Protein AF-A0A1Q7H6K8-F1 (afdb_monomer_lite)

Sequence (116 aa):
MRTRGFTFIEVLIVMVLIGIIAALGIPRIRDAIQKNNVHAARAALGTLVAKARAGAVQRGCKSAIHFTSGSGGTVWITACKVSNSALTDTLGGIEQLAARYSVTLTAGADSVTFIR

Radius of gyration: 25.26 Å; chains: 1; bounding box: 71×35×61 Å

pLDDT: mean 91.57, std 6.78, range [54.62, 97.56]

Secondary structure (DSSP, 8-state):
----PPPHHHHHHHHHHHHHHHHHHHHHHHHHHHHHHHHHHHHHHHHHHHHHHHHHHHHTS-EEEEE--BTT--EEEEEEETTEEEEEEE-SPPB-HHHHHT--B--SSSEEEE--

Structure (mmCIF, N/CA/C/O backbone):
data_AF-A0A1Q7H6K8-F1
#
_entry.id   AF-A0A1Q7H6K8-F1
#
loop_
_atom_site.group_PDB
_atom_site.id
_atom_site.type_symbol
_atom_site.label_atom_id
_atom_site.label_alt_id
_atom_site.label_comp_id
_atom_site.label_asym_id
_atom_site.label_entity_id
_atom_site.label_seq_id
_atom_site.pdbx_PDB_ins_code
_atom_site.Cartn_x
_atom_site.Cartn_y
_atom_site.Cartn_z
_atom_site.occupancy
_atom_site.B_iso_or_equiv
_atom_site.auth_seq_id
_atom_site.auth_comp_id
_atom_site.auth_asym_id
_atom_site.auth_atom_id
_atom_site.pdbx_PDB_model_num
ATOM 1 N N . MET A 1 1 ? -49.082 24.533 31.451 1.00 54.62 1 MET A N 1
ATOM 2 C CA . MET A 1 1 ? -48.548 23.473 30.566 1.00 54.62 1 MET A CA 1
ATOM 3 C C . MET A 1 1 ? -47.336 22.862 31.256 1.00 54.62 1 MET A C 1
ATOM 5 O O . MET A 1 1 ? -46.432 23.609 31.598 1.00 54.62 1 MET A O 1
ATOM 9 N N . ARG A 1 2 ? -47.350 21.562 31.577 1.00 59.72 2 ARG A N 1
ATOM 10 C CA . ARG A 1 2 ? -46.269 20.905 32.334 1.00 59.72 2 ARG A CA 1
ATOM 11 C C . ARG A 1 2 ? -45.299 20.270 31.343 1.00 59.72 2 ARG A C 1
ATOM 13 O O . ARG A 1 2 ? -45.659 19.306 30.675 1.00 59.72 2 ARG A O 1
ATOM 20 N N . THR A 1 3 ? -44.105 20.836 31.216 1.00 67.00 3 THR A N 1
ATOM 21 C CA . THR A 1 3 ? -43.018 20.251 30.430 1.00 67.00 3 THR A CA 1
ATOM 22 C C . THR A 1 3 ? -42.587 18.948 31.103 1.00 67.00 3 THR A C 1
ATOM 24 O O . THR A 1 3 ? -42.231 18.925 32.281 1.00 67.00 3 THR A O 1
ATOM 27 N N . ARG A 1 4 ? -42.693 17.825 30.386 1.00 74.25 4 ARG A N 1
ATOM 28 C CA . ARG A 1 4 ? -42.097 16.560 3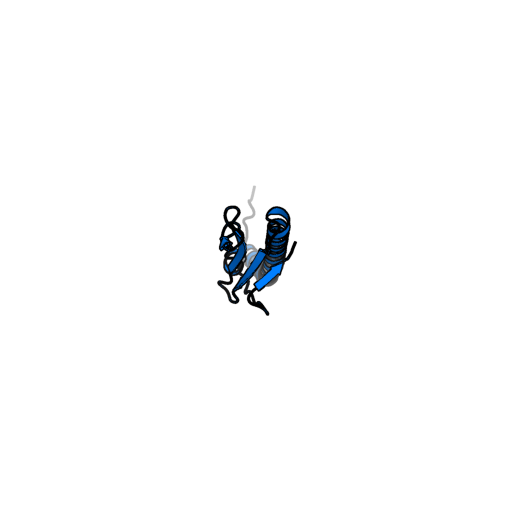0.825 1.00 74.25 4 ARG A CA 1
ATOM 29 C C . ARG A 1 4 ? -40.606 16.638 30.502 1.00 74.25 4 ARG A C 1
ATOM 31 O O . ARG A 1 4 ? -40.243 16.712 29.334 1.00 74.25 4 ARG A O 1
ATOM 38 N N . GLY A 1 5 ? -39.777 16.732 31.538 1.00 73.44 5 GLY A N 1
ATOM 39 C CA . GLY A 1 5 ? -38.321 16.687 31.413 1.00 73.44 5 GLY A CA 1
ATOM 40 C C . GLY A 1 5 ? -37.827 15.265 31.153 1.00 73.44 5 GLY A C 1
ATOM 41 O O . GLY A 1 5 ? -38.500 14.299 31.509 1.00 73.44 5 GLY A O 1
ATOM 42 N N . PHE A 1 6 ? -36.651 15.162 30.538 1.00 81.44 6 PHE A N 1
ATOM 43 C CA . PHE A 1 6 ? -35.948 13.905 30.292 1.00 81.44 6 PHE A CA 1
ATOM 44 C C . PHE A 1 6 ? -35.499 13.291 31.625 1.00 81.44 6 PHE A C 1
ATOM 46 O O . PHE A 1 6 ? -34.972 13.997 32.490 1.00 81.44 6 PHE A O 1
ATOM 53 N N . THR A 1 7 ? -35.729 11.996 31.824 1.00 90.38 7 THR A N 1
ATOM 54 C CA . THR A 1 7 ? -35.365 11.323 33.077 1.00 90.38 7 THR A CA 1
ATOM 55 C C . THR A 1 7 ? -33.899 10.882 33.067 1.00 90.38 7 THR A C 1
ATOM 57 O O . THR A 1 7 ? -33.327 10.585 32.020 1.00 90.38 7 THR A O 1
ATOM 60 N N . PHE A 1 8 ? -33.266 10.790 34.241 1.00 90.38 8 PHE A N 1
ATOM 61 C CA . PHE A 1 8 ? -31.881 10.305 34.336 1.00 90.38 8 PHE A CA 1
ATOM 62 C C . PHE A 1 8 ? -31.754 8.857 33.832 1.00 90.38 8 PHE A C 1
ATOM 64 O O . PHE A 1 8 ? -30.774 8.499 33.183 1.00 90.38 8 PHE A O 1
A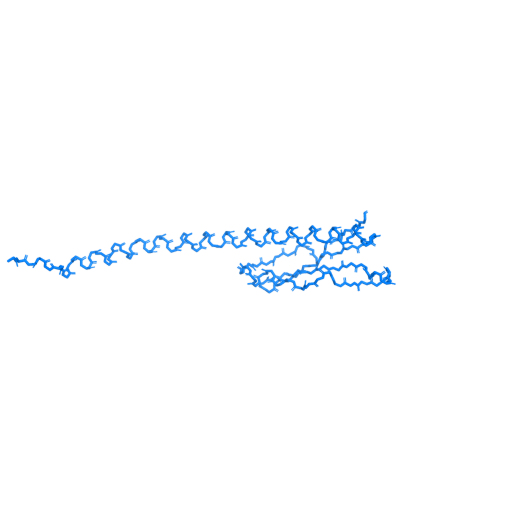TOM 71 N N . ILE A 1 9 ? -32.786 8.039 34.068 1.00 93.12 9 ILE A N 1
ATOM 72 C CA . ILE A 1 9 ? -32.840 6.656 33.589 1.00 93.12 9 ILE A CA 1
ATOM 73 C C . ILE A 1 9 ? -32.950 6.566 32.059 1.00 93.12 9 ILE A C 1
ATOM 75 O O . ILE A 1 9 ? -32.328 5.686 31.471 1.00 93.12 9 ILE A O 1
ATOM 79 N N . GLU A 1 10 ? -33.645 7.496 31.392 1.00 92.69 10 GLU A N 1
ATOM 80 C CA . GLU A 1 10 ? -33.641 7.564 29.923 1.00 92.69 10 GLU A CA 1
ATOM 81 C C . GLU A 1 10 ? -32.243 7.850 29.373 1.00 92.69 10 GLU A C 1
ATOM 83 O O . GLU A 1 10 ? -31.825 7.185 28.427 1.00 92.69 10 GLU A O 1
ATOM 88 N N . VAL A 1 11 ? -31.486 8.779 29.977 1.00 93.94 11 VAL A N 1
ATOM 89 C CA . VAL A 1 11 ? -30.106 9.062 29.528 1.00 93.94 11 VAL A CA 1
ATOM 90 C C . VAL A 1 11 ? -29.241 7.816 29.682 1.00 93.94 11 VAL A C 1
ATOM 92 O O . VAL A 1 11 ? -28.493 7.475 28.767 1.00 93.94 11 VAL A O 1
ATOM 95 N N . LEU A 1 12 ? -29.372 7.108 30.808 1.00 95.31 12 LEU A N 1
AT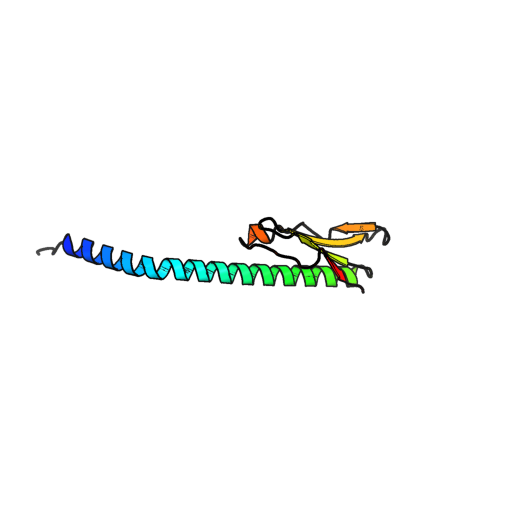OM 96 C CA . LEU A 1 12 ? -28.619 5.882 31.065 1.00 95.31 12 LEU A CA 1
ATOM 97 C C . LEU A 1 12 ? -28.918 4.802 30.023 1.00 95.31 12 LEU A C 1
ATOM 99 O O . LEU A 1 12 ? -27.989 4.208 29.481 1.00 95.31 12 LEU A O 1
ATOM 103 N N . ILE A 1 13 ? -30.191 4.581 29.688 1.00 95.31 13 ILE A N 1
ATOM 104 C CA . ILE A 1 13 ? -30.571 3.593 28.670 1.00 95.31 13 ILE A CA 1
ATOM 105 C C . ILE A 1 13 ? -30.024 3.995 27.296 1.00 95.31 13 ILE A C 1
ATOM 107 O O . ILE A 1 13 ? -29.448 3.160 26.603 1.00 95.31 13 ILE A O 1
ATOM 111 N N . VAL A 1 14 ? -30.132 5.268 26.906 1.00 96.38 14 VAL A N 1
ATOM 112 C CA . VAL A 1 14 ? -29.596 5.755 25.624 1.00 96.38 14 VAL A CA 1
ATOM 113 C C . VAL A 1 14 ? -28.080 5.567 25.550 1.00 96.38 14 VAL A C 1
ATOM 115 O O . VAL A 1 14 ? -27.574 5.097 24.532 1.00 96.38 14 VAL A O 1
ATOM 118 N N . MET A 1 15 ? -27.348 5.862 26.627 1.00 95.94 15 MET A N 1
ATOM 119 C CA . MET A 1 15 ? -25.904 5.626 26.683 1.00 95.94 15 MET A CA 1
ATOM 120 C C . MET A 1 15 ? -25.551 4.144 26.550 1.00 95.94 15 MET A C 1
ATOM 122 O O . MET A 1 15 ? -24.629 3.806 25.809 1.00 95.94 15 MET A O 1
ATOM 126 N N . VAL A 1 16 ? -26.303 3.255 27.208 1.00 97.25 16 VAL A N 1
ATOM 127 C CA . VAL A 1 16 ? -26.121 1.802 27.071 1.00 97.25 16 VAL A CA 1
ATOM 128 C C . VAL A 1 16 ? -26.351 1.363 25.623 1.00 97.25 16 VAL A C 1
ATOM 130 O O . VAL A 1 16 ? -25.531 0.633 25.068 1.00 97.25 16 VAL A O 1
ATOM 133 N N . LEU A 1 17 ? -27.411 1.851 24.974 1.00 97.56 17 LEU A N 1
ATOM 134 C CA . LEU A 1 17 ? -27.704 1.529 23.575 1.00 97.56 17 LEU A CA 1
ATOM 135 C C . LEU A 1 17 ? -26.609 2.029 22.622 1.00 97.56 17 LEU A C 1
ATOM 137 O O . LEU A 1 17 ? -26.151 1.269 21.768 1.00 97.56 17 LEU A O 1
ATOM 141 N N . ILE A 1 18 ? -26.140 3.271 22.789 1.00 97.50 18 ILE A N 1
ATOM 142 C CA . ILE A 1 18 ? -25.028 3.823 21.999 1.00 97.50 18 ILE A CA 1
ATOM 143 C C . ILE A 1 18 ? -23.761 2.991 22.215 1.00 97.50 18 ILE A C 1
ATOM 145 O O . ILE A 1 18 ? -23.080 2.667 21.244 1.00 97.50 18 ILE A O 1
ATOM 149 N N . GLY A 1 19 ? -23.467 2.598 23.458 1.00 97.44 19 GLY A N 1
ATOM 150 C CA . GLY A 1 19 ? -22.322 1.752 23.787 1.00 97.44 19 GLY A CA 1
ATOM 151 C C . GLY A 1 19 ? -22.360 0.400 23.073 1.00 97.44 19 GLY A C 1
ATOM 152 O O . GLY A 1 19 ? -21.364 -0.003 22.472 1.00 97.44 19 GLY A O 1
ATOM 153 N N . ILE A 1 20 ? -23.518 -0.269 23.063 1.00 97.25 20 ILE A N 1
ATOM 154 C CA . ILE A 1 20 ? -23.709 -1.555 22.372 1.00 97.25 20 ILE A CA 1
ATOM 155 C C . ILE A 1 20 ? -23.510 -1.395 20.858 1.00 97.25 20 ILE A C 1
ATOM 157 O O . ILE A 1 20 ? -22.786 -2.177 20.239 1.00 97.25 20 ILE A O 1
ATOM 161 N N . ILE A 1 21 ? -24.112 -0.365 20.254 1.00 97.38 21 ILE A N 1
ATOM 162 C CA . ILE A 1 21 ? -23.979 -0.108 18.814 1.00 97.38 21 ILE A CA 1
ATOM 163 C C . ILE A 1 21 ? -22.526 0.223 18.462 1.00 97.38 21 ILE A C 1
ATOM 165 O O . ILE A 1 21 ? -21.998 -0.317 17.492 1.00 97.38 21 ILE A O 1
ATOM 169 N N . ALA A 1 22 ? -21.859 1.071 19.247 1.00 96.31 22 ALA A N 1
ATOM 170 C CA . ALA A 1 22 ? -20.469 1.451 19.022 1.00 96.31 22 ALA A CA 1
ATOM 171 C C . ALA A 1 22 ? -19.526 0.244 19.127 1.00 96.31 22 ALA A C 1
ATOM 173 O O . ALA A 1 22 ? -18.655 0.076 18.271 1.00 96.31 22 ALA A O 1
ATOM 174 N N . ALA A 1 23 ? -19.739 -0.632 20.115 1.00 95.94 23 ALA A N 1
ATOM 175 C CA . ALA A 1 23 ? -18.944 -1.843 20.307 1.00 95.94 23 ALA A CA 1
ATOM 176 C C . ALA A 1 23 ? -18.982 -2.777 19.085 1.00 95.94 23 ALA A C 1
ATOM 178 O O . ALA A 1 23 ? -17.965 -3.370 18.733 1.00 95.94 23 ALA A O 1
ATOM 179 N N . LEU A 1 24 ? -20.127 -2.872 18.401 1.00 95.44 24 LEU A N 1
ATOM 180 C CA . LEU A 1 24 ? -20.287 -3.699 17.199 1.00 95.44 24 LEU A CA 1
ATOM 181 C C . LEU A 1 24 ? -19.944 -2.949 15.900 1.00 95.44 24 LEU A C 1
ATOM 183 O O . LEU A 1 24 ? -19.458 -3.547 14.938 1.00 95.44 24 LEU A O 1
ATOM 187 N N . GLY A 1 25 ? -20.198 -1.642 15.852 1.00 95.81 25 GLY A N 1
ATOM 188 C CA . GLY A 1 25 ? -20.044 -0.811 14.659 1.00 95.81 25 GLY A CA 1
ATOM 189 C C . GLY A 1 25 ? -18.595 -0.433 14.364 1.00 95.81 25 GLY A C 1
ATOM 190 O O . GLY A 1 25 ? -18.142 -0.566 13.227 1.00 95.81 25 GLY A O 1
ATOM 191 N N . ILE A 1 26 ? -17.839 -0.014 15.383 1.00 95.56 26 ILE A N 1
ATOM 192 C CA . ILE A 1 26 ? -16.441 0.418 15.235 1.00 95.56 26 ILE A CA 1
ATOM 193 C C . ILE A 1 26 ? -15.537 -0.663 14.613 1.00 95.56 26 ILE A C 1
ATOM 195 O O . ILE A 1 26 ? -14.831 -0.331 13.656 1.00 95.56 26 ILE A O 1
ATOM 199 N N . PRO A 1 27 ? -15.520 -1.935 15.072 1.00 94.62 27 PRO A N 1
ATOM 200 C CA . PRO A 1 27 ? -14.651 -2.946 14.465 1.00 94.62 27 PRO A CA 1
ATOM 201 C C . PRO A 1 27 ? -14.973 -3.168 12.981 1.00 94.62 27 PRO A C 1
ATOM 203 O O . PRO A 1 27 ? -14.058 -3.197 12.162 1.00 94.62 27 PRO A O 1
ATOM 206 N N . ARG A 1 28 ? -16.258 -3.193 12.597 1.00 95.56 28 ARG A N 1
ATOM 207 C CA . ARG A 1 28 ? -16.656 -3.342 11.185 1.00 95.56 28 ARG A CA 1
ATOM 208 C C . ARG A 1 28 ? -16.164 -2.198 10.303 1.00 95.56 28 ARG A C 1
ATOM 210 O O . ARG A 1 28 ? -15.735 -2.440 9.177 1.00 95.56 28 ARG A O 1
ATOM 217 N N . ILE A 1 29 ? -16.227 -0.963 10.799 1.00 95.94 29 ILE A N 1
ATOM 218 C CA . ILE A 1 29 ? -15.735 0.208 10.062 1.00 95.94 29 ILE A CA 1
ATOM 219 C C . ILE A 1 29 ? -14.216 0.116 9.880 1.00 95.94 29 ILE A C 1
ATOM 221 O O . ILE A 1 29 ? -13.718 0.364 8.783 1.00 95.94 29 ILE A O 1
ATOM 225 N N . ARG A 1 30 ? -13.477 -0.292 10.920 1.00 94.81 30 ARG A N 1
ATOM 226 C CA . ARG A 1 30 ? -12.018 -0.477 10.843 1.00 94.81 30 ARG A CA 1
ATOM 227 C C . ARG A 1 30 ? -11.640 -1.515 9.787 1.00 94.81 30 ARG A C 1
ATOM 229 O O . ARG A 1 30 ? -10.781 -1.232 8.955 1.00 94.81 30 ARG A O 1
ATOM 236 N N . ASP A 1 31 ? -12.325 -2.655 9.761 1.00 95.62 31 ASP A N 1
ATOM 237 C CA . ASP A 1 31 ? -12.089 -3.700 8.760 1.00 95.62 31 ASP A CA 1
ATOM 238 C C . ASP A 1 31 ? -12.410 -3.216 7.339 1.00 95.62 31 ASP A C 1
ATOM 240 O O . ASP A 1 31 ? -11.681 -3.512 6.390 1.00 95.62 31 ASP A O 1
ATOM 244 N N . ALA A 1 32 ? -13.494 -2.451 7.173 1.00 96.00 32 ALA A N 1
ATOM 245 C CA . ALA A 1 32 ? -13.865 -1.872 5.885 1.00 96.00 32 ALA A CA 1
ATOM 246 C C . ALA A 1 32 ? -12.805 -0.880 5.377 1.00 96.00 32 ALA A C 1
ATOM 248 O O . ALA A 1 32 ? -12.424 -0.944 4.208 1.00 96.00 32 ALA A O 1
ATOM 249 N N . ILE A 1 33 ? -12.278 -0.018 6.254 1.00 96.25 33 ILE A N 1
ATOM 250 C CA . ILE A 1 33 ? -11.195 0.918 5.920 1.00 96.25 33 ILE A CA 1
ATOM 251 C C . ILE A 1 33 ? -9.929 0.153 5.531 1.00 96.25 33 ILE A C 1
ATOM 253 O O . ILE A 1 33 ? -9.336 0.455 4.500 1.00 96.25 33 ILE A O 1
ATOM 257 N N . GLN A 1 34 ? -9.536 -0.870 6.294 1.00 95.75 34 GLN A N 1
ATOM 258 C CA . GLN A 1 34 ? -8.355 -1.680 5.976 1.00 95.75 34 GLN A CA 1
ATOM 259 C C . GLN A 1 34 ? -8.474 -2.363 4.609 1.00 95.75 34 GLN A C 1
ATOM 261 O O . GLN A 1 34 ? -7.541 -2.314 3.806 1.00 95.75 34 GLN A O 1
ATOM 266 N N . LYS A 1 35 ? -9.636 -2.949 4.298 1.00 96.12 35 LYS A N 1
ATOM 267 C CA . LYS A 1 35 ? -9.896 -3.538 2.975 1.00 96.12 35 LYS A CA 1
ATOM 268 C C . LYS A 1 35 ? -9.824 -2.482 1.877 1.00 96.12 35 LYS A C 1
ATOM 270 O O . LYS A 1 35 ? -9.154 -2.696 0.868 1.00 96.12 35 LYS A O 1
ATOM 275 N N . ASN A 1 36 ? -10.468 -1.335 2.081 1.00 96.88 36 ASN A N 1
ATOM 276 C CA . ASN A 1 36 ? -10.452 -0.238 1.119 1.00 96.88 36 ASN A CA 1
ATOM 277 C C . ASN A 1 36 ? -9.030 0.285 0.866 1.00 96.88 36 ASN A C 1
ATOM 279 O O . ASN A 1 36 ? -8.652 0.509 -0.280 1.00 96.88 36 ASN A O 1
ATOM 283 N N . ASN A 1 37 ? -8.210 0.393 1.910 1.00 96.38 37 ASN A N 1
ATOM 284 C CA . ASN A 1 37 ? -6.807 0.779 1.808 1.00 96.38 37 ASN A CA 1
ATOM 285 C C . ASN A 1 37 ? -5.998 -0.202 0.950 1.00 96.38 37 ASN A C 1
ATOM 287 O O . ASN A 1 37 ? -5.244 0.223 0.076 1.00 96.38 37 ASN A O 1
ATOM 291 N N . VAL A 1 38 ? -6.196 -1.512 1.131 1.00 95.75 38 VAL A N 1
ATOM 292 C CA . VAL A 1 38 ? -5.562 -2.535 0.283 1.00 95.75 38 VAL A CA 1
ATOM 293 C C . VAL A 1 38 ? -6.037 -2.421 -1.169 1.00 95.75 38 VAL A C 1
ATOM 295 O O . VAL A 1 38 ? -5.222 -2.516 -2.088 1.00 95.75 38 VAL A O 1
ATOM 298 N N . HIS A 1 39 ? -7.330 -2.187 -1.404 1.00 96.38 39 HIS A N 1
ATOM 299 C CA . HIS A 1 39 ? -7.859 -1.976 -2.754 1.00 96.38 39 HIS A CA 1
ATOM 300 C C . HIS A 1 39 ? -7.270 -0.725 -3.418 1.00 96.38 39 HIS A C 1
ATOM 302 O O . HIS A 1 39 ? -6.834 -0.795 -4.568 1.00 96.38 39 HIS A O 1
ATOM 308 N N . ALA A 1 40 ? -7.191 0.390 -2.692 1.00 95.94 40 ALA A N 1
ATOM 309 C CA . ALA A 1 40 ? -6.617 1.637 -3.179 1.00 95.94 40 ALA A CA 1
ATOM 310 C C . ALA A 1 40 ? -5.117 1.496 -3.486 1.00 95.94 40 ALA A C 1
ATOM 312 O O . ALA A 1 40 ? -4.670 1.917 -4.553 1.00 95.94 40 ALA A O 1
ATOM 313 N N . ALA A 1 41 ? -4.357 0.826 -2.613 1.00 95.12 41 ALA A N 1
ATOM 314 C CA . ALA A 1 41 ? -2.947 0.526 -2.848 1.00 95.12 41 ALA A CA 1
ATOM 315 C C . ALA A 1 41 ? -2.752 -0.335 -4.106 1.00 95.12 41 ALA A C 1
ATOM 317 O O . ALA A 1 41 ? -1.898 -0.035 -4.937 1.00 95.12 41 ALA A O 1
ATOM 318 N N . ARG A 1 42 ? -3.580 -1.369 -4.306 1.00 94.56 42 ARG A N 1
ATOM 319 C CA . ARG A 1 42 ? -3.542 -2.204 -5.521 1.00 94.56 42 ARG A CA 1
ATOM 320 C C . ARG A 1 42 ? -3.866 -1.409 -6.784 1.00 94.56 42 ARG A C 1
ATOM 322 O O . ARG A 1 42 ? -3.187 -1.581 -7.793 1.00 94.56 42 ARG A O 1
ATOM 329 N N . ALA A 1 43 ? -4.872 -0.538 -6.737 1.00 96.44 43 ALA A N 1
ATOM 330 C CA . ALA A 1 43 ? -5.222 0.317 -7.867 1.00 96.44 43 ALA A CA 1
ATOM 331 C C . ALA A 1 43 ? -4.064 1.263 -8.228 1.00 96.44 43 ALA A C 1
ATOM 333 O O . ALA A 1 43 ? -3.697 1.368 -9.398 1.00 96.44 43 ALA A O 1
ATOM 334 N N . ALA A 1 44 ? -3.433 1.879 -7.225 1.00 94.50 44 ALA A N 1
ATOM 335 C CA . ALA A 1 44 ? -2.271 2.741 -7.414 1.00 94.50 44 ALA A CA 1
ATOM 336 C C . ALA A 1 44 ? -1.035 1.976 -7.933 1.00 94.50 44 ALA A C 1
ATOM 338 O O . ALA A 1 44 ? -0.324 2.469 -8.805 1.00 94.50 44 ALA A O 1
ATOM 339 N N . LEU A 1 45 ? -0.799 0.738 -7.484 1.00 94.00 45 LEU A N 1
ATOM 340 C CA . LEU A 1 45 ? 0.220 -0.128 -8.097 1.00 94.00 45 LEU A CA 1
ATOM 341 C C . LEU A 1 45 ? -0.076 -0.385 -9.574 1.00 94.00 45 LEU A C 1
ATOM 343 O O . LEU A 1 45 ? 0.829 -0.321 -10.403 1.00 94.00 45 LEU A O 1
ATOM 347 N N . GLY A 1 46 ? -1.337 -0.654 -9.918 1.00 95.06 46 GLY A N 1
ATOM 348 C CA . GLY A 1 46 ? -1.757 -0.877 -11.299 1.00 95.06 46 GLY A CA 1
ATOM 349 C C . GLY A 1 46 ? -1.443 0.312 -12.210 1.00 95.06 46 GLY A C 1
ATOM 350 O O . GLY A 1 46 ? -0.934 0.120 -13.316 1.00 95.06 46 GLY A O 1
ATOM 351 N N . THR A 1 47 ? -1.670 1.541 -11.738 1.00 95.00 47 THR A N 1
ATOM 352 C CA . THR A 1 47 ? -1.338 2.751 -12.506 1.00 95.00 47 THR A CA 1
ATOM 353 C C . THR A 1 47 ? 0.172 2.947 -12.650 1.00 95.00 47 THR A C 1
ATOM 355 O O . THR A 1 47 ? 0.630 3.312 -13.733 1.00 95.00 47 THR A O 1
ATOM 358 N N . LEU A 1 48 ? 0.967 2.639 -11.619 1.00 94.56 48 LEU A N 1
ATOM 359 C CA . LEU A 1 48 ? 2.434 2.673 -11.696 1.00 94.56 48 LEU A CA 1
ATOM 360 C C . LEU A 1 48 ? 2.982 1.634 -12.684 1.00 94.56 48 LEU A C 1
ATOM 362 O O . LEU A 1 48 ? 3.860 1.947 -13.487 1.00 94.56 48 LEU A O 1
ATOM 366 N N . VAL A 1 49 ? 2.430 0.419 -12.693 1.00 94.94 49 VAL A N 1
ATOM 367 C CA . VAL A 1 49 ? 2.794 -0.620 -13.670 1.00 94.94 49 VAL A CA 1
ATOM 368 C C . VAL A 1 49 ? 2.435 -0.185 -15.092 1.00 94.94 49 VAL A C 1
ATOM 370 O O . VAL A 1 49 ? 3.250 -0.326 -16.005 1.00 94.94 49 VAL A O 1
ATOM 373 N N . ALA A 1 50 ? 1.243 0.383 -15.295 1.00 95.06 50 ALA A N 1
ATOM 374 C CA . ALA A 1 50 ? 0.844 0.924 -16.592 1.00 95.06 50 ALA A CA 1
ATOM 375 C C . ALA A 1 50 ? 1.779 2.058 -17.044 1.00 95.06 50 ALA A C 1
ATOM 377 O O . ALA A 1 50 ? 2.185 2.094 -18.204 1.00 95.06 50 ALA A O 1
ATOM 378 N N . LYS A 1 51 ? 2.194 2.932 -16.120 1.00 94.00 51 LYS A N 1
ATOM 379 C CA . LYS A 1 51 ? 3.168 3.998 -16.380 1.00 94.00 51 LYS A CA 1
ATOM 380 C C . LYS A 1 51 ? 4.546 3.449 -16.761 1.00 94.00 51 LYS A C 1
ATOM 382 O O . LYS A 1 51 ? 5.159 3.977 -17.683 1.00 94.00 51 LYS A O 1
ATOM 387 N N . ALA A 1 52 ? 5.020 2.388 -16.109 1.00 94.44 52 ALA A N 1
ATOM 388 C CA . ALA A 1 52 ? 6.284 1.736 -16.460 1.00 94.44 52 ALA A CA 1
ATOM 389 C C . ALA A 1 52 ? 6.234 1.125 -17.870 1.00 94.44 52 ALA A C 1
ATOM 391 O O . ALA A 1 52 ? 7.128 1.357 -18.683 1.00 94.44 52 ALA A O 1
ATOM 392 N N . ARG A 1 53 ? 5.142 0.427 -18.211 1.00 94.44 53 ARG A N 1
ATOM 393 C CA . ARG A 1 53 ? 4.919 -0.093 -19.572 1.00 94.44 53 ARG A CA 1
ATOM 394 C C . ARG A 1 53 ? 4.862 1.022 -20.612 1.00 94.44 53 ARG A C 1
ATOM 396 O O . ARG A 1 53 ? 5.545 0.939 -21.628 1.00 94.44 53 ARG A O 1
ATOM 403 N N . ALA A 1 54 ? 4.101 2.082 -20.346 1.00 93.31 54 ALA A N 1
ATOM 404 C CA . ALA A 1 54 ? 4.041 3.243 -21.229 1.00 93.31 54 ALA A CA 1
ATOM 405 C C . ALA A 1 54 ? 5.428 3.879 -21.406 1.00 93.31 54 ALA A C 1
ATOM 407 O O . ALA A 1 54 ? 5.801 4.212 -22.525 1.00 93.31 54 ALA A O 1
ATOM 408 N N . GLY A 1 55 ? 6.223 3.969 -20.335 1.00 92.06 55 GLY A N 1
ATOM 409 C CA . GLY A 1 55 ? 7.603 4.444 -20.383 1.00 92.06 55 GLY A CA 1
ATOM 410 C C . GLY A 1 55 ? 8.503 3.608 -21.296 1.00 92.06 55 GLY A C 1
ATOM 411 O O . GLY A 1 55 ? 9.282 4.185 -22.055 1.00 92.06 55 GLY A O 1
ATOM 412 N N . ALA A 1 56 ? 8.370 2.277 -21.276 1.00 92.38 56 ALA A N 1
ATOM 413 C CA . ALA A 1 56 ? 9.121 1.391 -22.168 1.00 92.38 56 ALA A CA 1
ATOM 414 C C . ALA A 1 56 ? 8.762 1.617 -23.646 1.00 92.38 56 ALA A C 1
ATOM 416 O O . ALA A 1 56 ? 9.648 1.761 -24.489 1.00 92.38 56 ALA A O 1
ATOM 417 N N . VAL A 1 57 ? 7.465 1.725 -23.952 1.00 93.56 57 VAL A N 1
ATOM 418 C CA . VAL A 1 57 ? 6.970 1.950 -25.320 1.00 93.56 57 VAL A CA 1
ATOM 419 C C . VAL A 1 57 ? 7.356 3.343 -25.826 1.00 93.56 57 VAL A C 1
ATOM 421 O O . VAL A 1 57 ? 7.927 3.464 -26.908 1.00 93.56 57 VAL A O 1
ATOM 424 N N . GLN A 1 58 ? 7.109 4.388 -25.028 1.00 91.06 58 GLN A N 1
ATOM 425 C CA . GLN A 1 58 ? 7.376 5.786 -25.391 1.00 91.06 58 GLN A CA 1
ATOM 426 C C . GLN A 1 58 ? 8.866 6.060 -25.606 1.00 91.06 58 GLN A C 1
ATOM 428 O O . GLN A 1 58 ? 9.228 6.790 -26.525 1.00 91.06 58 GLN A O 1
ATOM 433 N N . ARG A 1 59 ? 9.737 5.483 -24.769 1.00 89.38 59 ARG A N 1
ATOM 434 C CA . ARG A 1 59 ? 11.195 5.653 -24.886 1.00 89.38 59 ARG A CA 1
ATOM 435 C C . ARG A 1 59 ? 11.847 4.618 -25.799 1.00 89.38 59 ARG A C 1
ATOM 437 O O . ARG A 1 59 ? 13.017 4.755 -26.136 1.00 89.38 59 ARG A O 1
ATOM 444 N N . GLY A 1 60 ? 11.106 3.588 -26.203 1.00 89.94 60 GLY A N 1
ATOM 445 C CA . GLY A 1 60 ? 11.596 2.534 -27.080 1.00 89.94 60 GLY A CA 1
ATOM 446 C C . GLY A 1 60 ? 12.677 1.647 -26.470 1.00 89.94 60 GLY A C 1
ATOM 447 O O . GLY A 1 60 ? 13.496 1.098 -27.203 1.00 89.94 60 GLY A O 1
ATOM 448 N N . CYS A 1 61 ? 12.711 1.546 -25.144 1.00 90.12 61 CYS A N 1
ATOM 449 C CA . CYS A 1 61 ? 13.788 0.909 -24.405 1.00 90.12 61 CYS A CA 1
ATOM 450 C C . CYS A 1 61 ? 13.257 0.250 -23.120 1.00 90.12 61 CYS A C 1
ATOM 452 O O . CYS A 1 61 ? 12.071 0.338 -22.810 1.00 90.12 61 CYS A O 1
ATOM 454 N N . LYS A 1 62 ? 14.126 -0.414 -22.350 1.00 90.88 62 LYS A N 1
ATOM 455 C CA . LYS A 1 62 ? 13.715 -1.097 -21.116 1.00 90.88 62 LYS A CA 1
ATOM 456 C C . LYS A 1 62 ? 13.241 -0.097 -20.051 1.00 90.88 62 LYS A C 1
ATOM 458 O O . LYS A 1 62 ? 13.944 0.867 -19.746 1.00 90.88 62 LYS A O 1
ATOM 463 N N . SER A 1 63 ? 12.090 -0.365 -19.438 1.00 94.75 63 SER A N 1
ATOM 464 C CA . SER A 1 63 ? 11.631 0.316 -18.219 1.00 94.75 63 SER A CA 1
ATOM 465 C C . SER A 1 63 ? 11.411 -0.699 -17.110 1.00 94.75 63 SER A C 1
ATOM 467 O O . SER A 1 63 ? 10.882 -1.773 -17.358 1.00 94.75 63 SER A O 1
ATOM 469 N N . ALA A 1 64 ? 11.813 -0.375 -15.889 1.00 94.69 64 ALA A N 1
ATOM 470 C CA . ALA A 1 64 ? 11.631 -1.223 -14.726 1.00 94.69 64 ALA A CA 1
ATOM 471 C C . ALA A 1 64 ? 10.805 -0.500 -13.671 1.00 94.69 64 ALA A C 1
ATOM 473 O O . ALA A 1 64 ? 10.983 0.697 -13.453 1.00 94.69 64 ALA A O 1
ATOM 474 N N . ILE A 1 65 ? 9.928 -1.233 -13.003 1.00 95.31 65 ILE A N 1
ATOM 475 C CA . ILE A 1 65 ? 9.314 -0.811 -11.750 1.00 95.31 65 ILE A CA 1
ATOM 476 C C . ILE A 1 65 ? 10.012 -1.549 -10.611 1.00 95.31 65 ILE A C 1
ATOM 478 O O . ILE A 1 65 ? 10.201 -2.760 -10.690 1.00 95.31 65 ILE A O 1
ATOM 482 N N . HIS A 1 66 ? 10.418 -0.814 -9.585 1.00 95.00 66 HIS A N 1
ATOM 483 C CA . HIS A 1 66 ? 11.134 -1.321 -8.417 1.00 95.00 66 HIS A CA 1
ATOM 484 C C . HIS A 1 66 ? 10.233 -1.262 -7.195 1.00 95.00 66 HIS A C 1
ATOM 486 O O . HIS A 1 66 ? 9.412 -0.349 -7.075 1.00 95.00 66 HIS A O 1
ATOM 492 N N . PHE A 1 67 ? 10.412 -2.216 -6.290 1.00 94.38 67 PHE A N 1
ATOM 493 C CA . PHE A 1 67 ? 9.617 -2.355 -5.080 1.00 94.38 67 PHE A CA 1
ATOM 494 C C . PHE A 1 67 ? 10.529 -2.499 -3.867 1.00 94.38 67 PHE A C 1
ATOM 496 O O . PHE A 1 67 ? 11.536 -3.199 -3.917 1.00 94.38 67 PHE A O 1
ATOM 503 N N . THR A 1 68 ? 10.137 -1.899 -2.748 1.00 94.06 68 THR A N 1
ATOM 504 C CA . THR A 1 68 ? 10.696 -2.236 -1.435 1.00 94.06 68 THR A CA 1
ATOM 505 C C . THR A 1 68 ? 9.612 -2.805 -0.531 1.00 94.06 68 THR A C 1
ATOM 507 O O . THR A 1 68 ? 8.455 -2.379 -0.551 1.00 94.06 68 THR A O 1
ATOM 510 N N . SER A 1 69 ? 9.993 -3.813 0.248 1.00 92.06 69 SER A N 1
ATOM 511 C CA . SER A 1 69 ? 9.110 -4.478 1.205 1.00 92.06 69 SER A CA 1
ATOM 512 C C . SER A 1 69 ? 9.091 -3.739 2.546 1.00 92.06 69 SER A C 1
ATOM 514 O O . SER A 1 69 ? 10.044 -3.054 2.910 1.00 92.06 69 SER A O 1
ATOM 516 N N . GLY A 1 70 ? 8.012 -3.913 3.306 1.00 90.88 70 GLY A N 1
ATOM 517 C CA . GLY A 1 70 ? 7.824 -3.355 4.643 1.00 90.88 70 GLY A CA 1
ATOM 518 C C . GLY A 1 70 ? 6.718 -2.301 4.727 1.00 90.88 70 GLY A C 1
ATOM 519 O O . GLY A 1 70 ? 6.032 -1.990 3.751 1.00 90.88 70 GLY A O 1
ATOM 520 N N . SER A 1 71 ? 6.539 -1.752 5.929 1.00 87.25 71 SER A N 1
ATOM 521 C CA . SER A 1 71 ? 5.569 -0.687 6.239 1.00 87.25 71 SER A CA 1
ATOM 522 C C . SER A 1 71 ? 5.967 0.682 5.673 1.00 87.25 71 SER A C 1
ATOM 524 O O . SER A 1 71 ? 5.123 1.561 5.531 1.00 87.25 71 SER A O 1
ATOM 526 N N . GLY A 1 72 ? 7.243 0.850 5.316 1.00 87.94 72 GLY A N 1
ATOM 527 C CA . GLY A 1 72 ? 7.767 1.988 4.557 1.00 87.94 72 GLY A CA 1
ATOM 528 C C . GLY A 1 72 ? 7.974 1.687 3.072 1.00 87.94 72 GLY A C 1
ATOM 529 O O . GLY A 1 72 ? 8.658 2.451 2.400 1.00 87.94 72 GLY A O 1
ATOM 530 N N . GLY A 1 73 ? 7.427 0.574 2.571 1.00 91.31 73 GLY A N 1
ATOM 531 C CA . GLY A 1 73 ? 7.600 0.125 1.194 1.00 91.31 73 GLY A CA 1
ATOM 532 C C . GLY A 1 73 ? 7.267 1.208 0.165 1.00 91.31 73 GLY A C 1
ATOM 533 O O . GLY A 1 73 ? 6.165 1.770 0.131 1.00 91.31 73 GLY A O 1
ATOM 534 N N . THR A 1 74 ? 8.247 1.488 -0.678 1.00 93.00 74 THR A N 1
ATOM 535 C CA . THR A 1 74 ? 8.210 2.455 -1.765 1.00 93.00 74 THR A CA 1
ATOM 536 C C . THR A 1 74 ? 8.232 1.764 -3.120 1.00 93.00 74 THR A C 1
ATOM 538 O O . THR A 1 74 ? 8.717 0.640 -3.270 1.00 93.00 74 THR A O 1
ATOM 541 N N . VAL A 1 75 ? 7.691 2.456 -4.118 1.00 94.88 75 VAL A N 1
ATOM 542 C CA . VAL A 1 75 ? 7.630 1.994 -5.501 1.00 94.88 75 VAL A CA 1
ATOM 543 C C . VAL A 1 75 ? 8.065 3.125 -6.413 1.00 94.88 75 VAL A C 1
ATOM 545 O O . VAL A 1 75 ? 7.583 4.252 -6.302 1.00 94.88 75 VAL A O 1
ATOM 548 N N . TRP A 1 76 ? 8.982 2.837 -7.326 1.00 94.81 76 TRP A N 1
ATOM 549 C CA . TRP A 1 76 ? 9.451 3.817 -8.300 1.00 94.81 76 TRP A CA 1
ATOM 550 C C . TRP A 1 76 ? 9.730 3.158 -9.639 1.00 94.81 76 TRP A C 1
ATOM 552 O O . TRP A 1 76 ? 9.855 1.942 -9.754 1.00 94.81 76 TRP A O 1
ATOM 562 N N . ILE A 1 77 ? 9.806 3.982 -10.676 1.00 95.81 77 ILE A N 1
ATOM 563 C CA . ILE A 1 77 ? 9.971 3.525 -12.050 1.00 95.81 77 ILE A CA 1
ATOM 564 C C . ILE A 1 77 ? 11.276 4.095 -12.577 1.00 95.81 77 ILE A C 1
ATOM 566 O O . ILE A 1 77 ? 11.541 5.285 -12.413 1.00 95.81 77 ILE A O 1
ATOM 570 N N . THR A 1 78 ? 12.065 3.272 -13.251 1.00 94.81 78 THR A N 1
ATOM 571 C CA . THR A 1 78 ? 13.226 3.703 -14.024 1.00 94.81 78 THR A CA 1
ATOM 572 C C . THR A 1 78 ? 13.025 3.360 -15.495 1.00 94.81 78 THR A C 1
ATOM 574 O O . THR A 1 78 ? 12.423 2.345 -15.840 1.00 94.81 78 THR A O 1
ATOM 577 N N . ALA A 1 79 ? 13.527 4.192 -16.394 1.00 93.81 79 ALA A N 1
ATOM 578 C CA . ALA A 1 79 ? 13.641 3.883 -17.820 1.00 93.81 79 ALA A CA 1
ATOM 579 C C . ALA A 1 79 ? 14.858 4.600 -18.397 1.00 93.81 79 ALA A C 1
ATOM 581 O O . ALA A 1 79 ? 15.463 5.423 -17.716 1.00 93.81 79 ALA A O 1
ATOM 582 N N . CYS A 1 80 ? 15.234 4.322 -19.640 1.00 90.62 80 CYS A N 1
ATOM 583 C CA . CYS A 1 80 ? 16.435 4.935 -20.210 1.00 90.62 80 CYS A CA 1
ATOM 584 C C . CYS A 1 80 ? 16.296 6.458 -20.339 1.00 90.62 80 CYS A C 1
ATOM 586 O O . CYS A 1 80 ? 15.184 6.981 -20.459 1.00 90.62 80 CYS A O 1
ATOM 588 N N . LYS A 1 81 ? 17.414 7.183 -20.304 1.00 89.25 81 LYS A N 1
ATOM 589 C CA . LYS A 1 81 ? 17.439 8.630 -20.532 1.00 89.25 81 LYS A CA 1
ATOM 590 C C . LYS A 1 81 ? 17.105 8.928 -21.987 1.00 89.25 81 LYS A C 1
ATOM 592 O O . LYS A 1 81 ? 17.635 8.292 -22.891 1.00 89.25 81 LYS A O 1
ATOM 597 N N . VAL A 1 82 ? 16.287 9.957 -22.206 1.00 83.50 82 VAL A N 1
ATOM 598 C CA . VAL A 1 82 ? 15.917 10.412 -23.559 1.00 83.50 82 VAL A CA 1
ATOM 599 C C . VAL A 1 82 ? 17.153 10.886 -24.335 1.00 83.50 82 VAL A C 1
ATOM 601 O O . VAL A 1 82 ? 17.249 10.670 -25.535 1.00 83.50 82 VAL A O 1
ATOM 604 N N . SER A 1 83 ? 18.134 11.470 -23.641 1.00 85.12 83 SER A N 1
ATOM 605 C CA . SER A 1 83 ? 19.390 11.949 -24.236 1.00 85.12 83 SER A CA 1
ATOM 606 C C . SER A 1 83 ? 20.442 10.854 -24.445 1.00 85.12 83 SER A C 1
ATOM 608 O O . SER A 1 83 ? 21.365 11.044 -25.228 1.00 85.12 83 SER A O 1
ATOM 610 N N . ASN A 1 84 ? 20.356 9.735 -23.717 1.00 84.25 84 ASN A N 1
ATOM 611 C CA . ASN A 1 84 ? 21.312 8.634 -23.822 1.00 84.25 84 ASN A CA 1
ATOM 612 C C . ASN A 1 84 ? 20.675 7.321 -23.350 1.00 84.25 84 ASN A C 1
ATOM 614 O O . ASN A 1 84 ? 20.497 7.097 -22.152 1.00 84.25 84 ASN A O 1
ATOM 618 N N . SER A 1 85 ? 20.401 6.422 -24.294 1.00 80.44 85 SER A N 1
ATOM 619 C CA . SER A 1 85 ? 19.744 5.144 -24.008 1.00 80.44 85 SER A CA 1
ATOM 620 C C . SER A 1 85 ? 20.595 4.162 -23.183 1.00 80.44 85 SER A C 1
ATOM 622 O O . SER A 1 85 ? 20.058 3.144 -22.748 1.00 80.44 85 SER A O 1
ATOM 624 N N . ALA A 1 86 ? 21.885 4.434 -22.957 1.00 82.00 86 ALA A N 1
ATOM 625 C CA . ALA A 1 86 ? 22.744 3.629 -22.083 1.00 82.00 86 ALA A CA 1
ATOM 626 C C . ALA A 1 86 ? 22.596 3.988 -20.593 1.00 82.00 86 ALA A C 1
ATOM 628 O O . ALA A 1 86 ? 23.030 3.229 -19.731 1.00 82.00 86 ALA A O 1
ATOM 629 N N . LEU A 1 87 ? 21.990 5.137 -20.277 1.00 87.00 87 LEU A N 1
ATOM 630 C CA . LEU A 1 87 ? 21.773 5.595 -18.906 1.00 87.00 87 LEU A CA 1
ATOM 631 C C . LEU A 1 87 ? 20.309 5.424 -18.507 1.00 87.00 87 LEU A C 1
ATOM 633 O O . LEU A 1 87 ? 19.420 5.529 -19.346 1.00 87.00 87 LEU A O 1
ATOM 637 N N . THR A 1 88 ? 20.047 5.240 -17.216 1.00 89.44 88 THR A N 1
ATOM 638 C CA . THR A 1 88 ? 18.6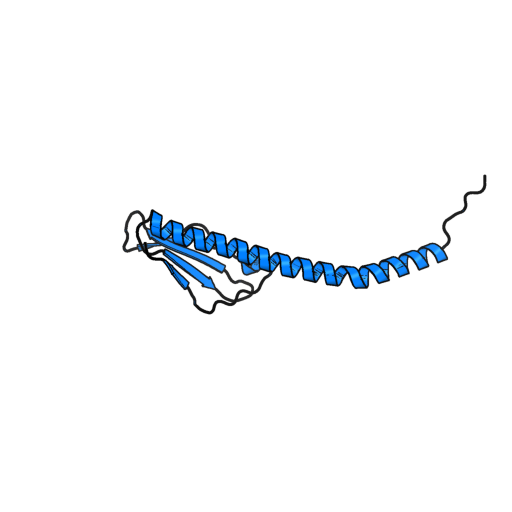93 5.195 -16.646 1.00 89.44 88 THR A CA 1
ATOM 639 C C . THR A 1 88 ? 18.327 6.489 -15.927 1.00 89.44 88 THR A C 1
ATOM 641 O O . THR A 1 88 ? 19.184 7.191 -15.388 1.00 89.44 88 THR A O 1
ATOM 644 N N . ASP A 1 89 ? 17.036 6.792 -15.917 1.00 91.19 89 ASP A N 1
ATOM 645 C CA . ASP A 1 89 ? 16.416 7.927 -15.245 1.00 91.19 89 ASP A CA 1
ATOM 646 C C . ASP A 1 89 ? 15.115 7.509 -14.569 1.00 91.19 89 ASP A C 1
ATOM 648 O O . ASP A 1 89 ? 14.425 6.596 -15.041 1.00 91.19 89 ASP A O 1
ATOM 652 N N . THR A 1 90 ? 14.767 8.185 -13.481 1.00 91.94 90 THR A N 1
ATOM 653 C CA . THR A 1 90 ? 13.521 7.939 -12.763 1.00 91.94 90 THR A CA 1
ATOM 654 C C . THR A 1 90 ? 12.341 8.570 -13.495 1.00 91.94 90 THR A C 1
ATOM 656 O O . THR A 1 90 ? 12.355 9.721 -13.925 1.00 91.94 90 THR A O 1
ATOM 659 N N . LEU A 1 91 ? 11.275 7.792 -13.661 1.00 89.50 91 LEU A N 1
ATOM 660 C CA . LEU A 1 91 ? 10.042 8.224 -14.307 1.00 89.50 91 LEU A CA 1
ATOM 661 C C . LEU A 1 91 ? 9.046 8.746 -13.266 1.00 89.50 91 LEU A C 1
ATOM 663 O O . LEU A 1 91 ? 8.104 8.061 -12.856 1.00 89.50 91 LEU A O 1
ATOM 667 N N . GLY A 1 92 ? 9.216 10.013 -12.893 1.00 87.44 92 GLY A N 1
ATOM 668 C CA . GLY A 1 92 ? 8.413 10.696 -11.876 1.00 87.44 92 GLY A CA 1
ATOM 669 C C . GLY A 1 92 ? 8.960 10.512 -10.460 1.00 87.44 92 GLY A C 1
ATOM 670 O O . GLY A 1 92 ? 10.146 10.253 -10.280 1.00 87.44 92 GLY A O 1
ATOM 671 N N . GLY A 1 93 ? 8.092 10.693 -9.461 1.00 89.75 93 GLY A N 1
ATOM 672 C CA . GLY A 1 93 ? 8.457 10.599 -8.047 1.00 89.75 93 GLY A CA 1
ATOM 673 C C . GLY A 1 93 ? 8.559 9.166 -7.521 1.00 89.75 93 GLY A C 1
ATOM 674 O O . GLY A 1 93 ? 8.039 8.226 -8.124 1.00 89.75 93 GLY A O 1
ATOM 675 N N . ILE A 1 94 ? 9.219 9.027 -6.371 1.00 91.44 94 ILE A N 1
ATOM 676 C CA . ILE A 1 94 ? 9.242 7.794 -5.577 1.00 91.44 94 ILE A CA 1
ATOM 677 C C . ILE A 1 94 ? 7.969 7.767 -4.732 1.00 91.44 94 ILE A C 1
ATOM 679 O O . ILE A 1 94 ? 7.752 8.654 -3.908 1.00 91.44 94 ILE A O 1
ATOM 683 N N . GLU A 1 95 ? 7.128 6.758 -4.931 1.00 92.31 95 GLU A N 1
ATOM 684 C CA . GLU A 1 95 ? 5.835 6.662 -4.262 1.00 92.31 95 GLU A CA 1
ATOM 685 C C . GLU A 1 95 ? 5.965 5.852 -2.966 1.00 92.31 95 GLU A C 1
ATOM 687 O O . GLU A 1 95 ? 6.292 4.666 -3.002 1.00 92.31 95 GLU A O 1
A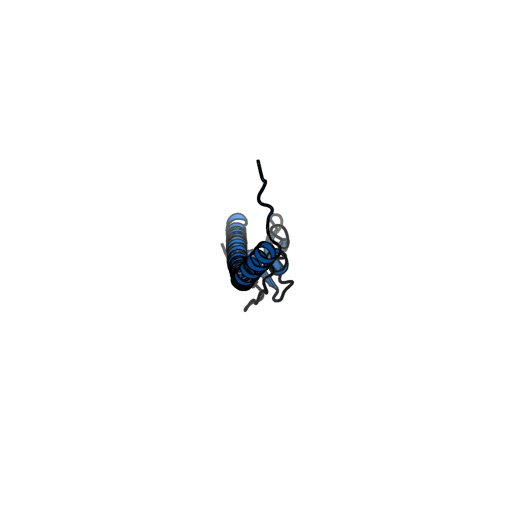TOM 692 N N . GLN A 1 96 ? 5.680 6.460 -1.810 1.00 92.56 96 GLN A N 1
ATOM 693 C CA . GLN A 1 96 ? 5.655 5.769 -0.511 1.00 92.56 96 GLN A CA 1
ATOM 694 C C . GLN A 1 96 ? 4.316 5.062 -0.281 1.00 92.56 96 GLN A C 1
ATOM 696 O O . GLN A 1 96 ? 3.525 5.424 0.592 1.00 92.56 96 GLN A O 1
ATOM 701 N N . LEU A 1 97 ? 4.036 4.065 -1.111 1.00 90.69 97 LEU A N 1
ATOM 702 C CA . LEU A 1 97 ? 2.719 3.448 -1.199 1.00 90.69 97 LEU A CA 1
ATOM 703 C C . LEU A 1 97 ? 2.266 2.792 0.117 1.00 90.69 97 LEU A C 1
ATOM 705 O O . LEU A 1 97 ? 1.101 2.907 0.496 1.00 90.69 97 LEU A O 1
ATOM 709 N N . ALA A 1 98 ? 3.191 2.144 0.829 1.00 92.69 98 ALA A N 1
ATOM 710 C CA . ALA A 1 98 ? 2.916 1.507 2.113 1.00 92.69 98 ALA A CA 1
ATOM 711 C C . ALA A 1 98 ? 2.453 2.522 3.171 1.00 92.69 98 ALA A C 1
ATOM 713 O O . ALA A 1 98 ? 1.397 2.356 3.784 1.00 92.69 98 ALA A O 1
ATOM 714 N N . ALA A 1 99 ? 3.189 3.628 3.312 1.00 92.81 99 ALA A N 1
ATOM 715 C CA . ALA A 1 99 ? 2.864 4.696 4.251 1.00 92.81 99 ALA A CA 1
ATOM 716 C C . ALA A 1 99 ? 1.566 5.420 3.858 1.00 92.81 99 ALA A C 1
ATOM 718 O O . ALA A 1 99 ? 0.697 5.640 4.701 1.00 92.81 99 ALA A O 1
ATOM 719 N N . ARG A 1 100 ? 1.393 5.723 2.563 1.00 93.25 100 ARG A N 1
ATOM 720 C CA . ARG A 1 100 ? 0.232 6.455 2.035 1.00 93.25 100 ARG A CA 1
ATOM 721 C C . ARG A 1 100 ? -1.094 5.738 2.278 1.00 93.25 100 ARG A C 1
ATOM 723 O O . ARG A 1 100 ? -2.088 6.395 2.571 1.00 93.25 100 ARG A O 1
ATOM 730 N N . TYR A 1 101 ? -1.115 4.412 2.147 1.00 94.69 101 TYR A N 1
ATOM 731 C CA . TYR A 1 101 ? -2.332 3.614 2.327 1.00 94.69 101 TYR A CA 1
ATOM 732 C C . TYR A 1 101 ? -2.362 2.843 3.653 1.00 94.69 101 TYR A C 1
ATOM 734 O O . TYR A 1 101 ? -3.304 2.097 3.894 1.00 94.69 101 TYR A O 1
ATOM 742 N N . SER A 1 102 ? -1.371 3.017 4.534 1.00 94.62 102 SER A N 1
ATOM 743 C CA . SER A 1 102 ? -1.254 2.250 5.786 1.00 94.62 102 SER A CA 1
ATOM 744 C C . SER A 1 102 ? -1.307 0.731 5.554 1.00 94.62 102 SER A C 1
ATOM 746 O O . SER A 1 102 ? -2.016 0.003 6.250 1.00 94.62 102 SER A O 1
ATOM 748 N N . VAL A 1 103 ? -0.580 0.256 4.540 1.00 94.50 103 VAL A N 1
ATOM 749 C CA . VAL A 1 103 ? -0.464 -1.166 4.184 1.00 94.50 103 VAL A CA 1
ATOM 750 C C . VAL A 1 103 ? 0.989 -1.615 4.275 1.00 94.50 103 VAL A C 1
ATOM 752 O O . VAL A 1 103 ? 1.900 -0.825 4.055 1.00 94.50 103 VAL A O 1
ATOM 755 N N . THR A 1 104 ? 1.218 -2.897 4.544 1.00 94.00 104 THR A N 1
ATOM 756 C CA . THR A 1 104 ? 2.557 -3.493 4.444 1.00 94.00 104 THR A CA 1
ATOM 757 C C . THR A 1 104 ? 2.731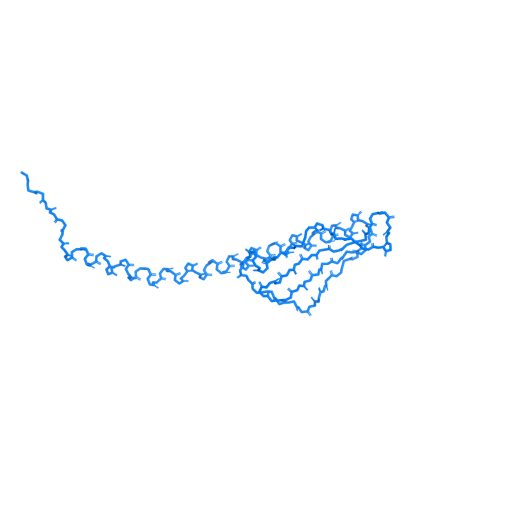 -4.089 3.057 1.00 94.00 104 THR A C 1
ATOM 759 O O . THR A 1 104 ? 1.898 -4.880 2.612 1.00 94.00 104 THR A O 1
ATOM 762 N N . LEU A 1 105 ? 3.814 -3.726 2.372 1.00 92.88 105 LEU A N 1
ATOM 763 C CA . LEU A 1 105 ? 4.173 -4.339 1.099 1.00 92.88 105 LEU A CA 1
ATOM 764 C C . LEU A 1 105 ? 5.104 -5.528 1.323 1.00 92.88 105 LEU A C 1
ATOM 766 O O . LEU A 1 105 ? 6.010 -5.490 2.154 1.00 92.88 105 LEU A O 1
ATOM 770 N N . THR A 1 106 ? 4.906 -6.583 0.545 1.00 92.56 106 THR A N 1
ATOM 771 C CA . THR A 1 106 ? 5.838 -7.706 0.465 1.00 92.56 106 THR A CA 1
ATOM 772 C C . THR A 1 106 ? 6.022 -8.033 -1.002 1.00 92.56 106 THR A C 1
ATOM 774 O O . THR A 1 106 ? 5.094 -8.495 -1.664 1.00 92.56 106 THR A O 1
ATOM 777 N N . ALA A 1 107 ? 7.204 -7.726 -1.520 1.00 87.94 107 ALA A N 1
ATOM 778 C CA . ALA A 1 107 ? 7.576 -8.028 -2.887 1.00 87.94 107 ALA A CA 1
ATOM 779 C C . ALA A 1 107 ? 8.323 -9.367 -2.925 1.00 87.94 107 ALA A C 1
ATOM 781 O O . ALA A 1 107 ? 9.234 -9.592 -2.134 1.00 87.94 107 ALA A O 1
ATOM 782 N N . GLY A 1 108 ? 7.932 -10.255 -3.844 1.00 87.75 108 GLY A N 1
ATOM 783 C CA . GLY A 1 108 ? 8.671 -11.496 -4.114 1.00 87.75 108 GLY A CA 1
ATOM 784 C C . GLY A 1 108 ? 9.892 -11.294 -5.020 1.00 87.75 108 GLY A C 1
ATOM 785 O O . GLY A 1 108 ? 10.690 -12.210 -5.180 1.00 87.75 108 GLY A O 1
ATOM 786 N N . ALA A 1 109 ? 10.019 -10.112 -5.625 1.00 86.44 109 ALA A N 1
ATOM 787 C CA . ALA A 1 109 ? 11.140 -9.706 -6.460 1.00 86.44 109 ALA A CA 1
ATOM 788 C C . ALA A 1 109 ? 11.358 -8.193 -6.328 1.00 86.44 109 ALA A C 1
ATOM 790 O O . ALA A 1 109 ? 10.390 -7.441 -6.194 1.00 86.44 109 ALA A O 1
ATOM 791 N N . ASP A 1 110 ? 12.610 -7.753 -6.428 1.00 87.69 110 ASP A N 1
ATOM 792 C CA . ASP A 1 110 ? 12.980 -6.344 -6.238 1.00 87.69 110 ASP A CA 1
ATOM 793 C C . ASP A 1 110 ? 12.506 -5.443 -7.387 1.00 87.69 110 ASP A C 1
ATOM 795 O O . ASP A 1 110 ? 12.266 -4.250 -7.197 1.00 87.69 110 ASP A O 1
ATOM 799 N N . SER A 1 111 ? 12.341 -5.995 -8.594 1.00 91.69 111 SER A N 1
ATOM 800 C CA . SER A 1 111 ? 11.858 -5.235 -9.745 1.00 91.69 111 SER A CA 1
ATOM 801 C C . SER A 1 111 ? 11.181 -6.095 -10.808 1.00 91.69 111 SER A C 1
ATOM 803 O O . SER A 1 111 ? 11.430 -7.293 -10.935 1.00 91.69 111 SER A O 1
ATOM 805 N N . VAL A 1 112 ? 10.330 -5.452 -11.605 1.00 93.62 112 VAL A N 1
ATOM 806 C CA . VAL A 1 112 ? 9.740 -6.017 -12.821 1.00 93.62 112 VAL A CA 1
ATOM 807 C C . VAL A 1 112 ? 10.158 -5.147 -13.995 1.00 93.62 112 VAL A C 1
ATOM 809 O O . VAL A 1 112 ? 9.941 -3.936 -13.990 1.00 93.62 112 VAL A O 1
ATOM 812 N N . THR A 1 113 ? 10.759 -5.768 -15.007 1.00 93.75 113 THR A N 1
ATOM 813 C CA . THR A 1 113 ? 11.231 -5.085 -16.214 1.00 93.75 113 THR A CA 1
ATOM 814 C C . THR A 1 113 ? 10.260 -5.289 -17.371 1.00 93.75 113 THR A C 1
ATOM 816 O O . THR A 1 113 ? 9.687 -6.359 -17.558 1.00 93.75 113 THR A O 1
ATOM 819 N N . PHE A 1 114 ? 10.087 -4.240 -18.161 1.00 93.25 114 PHE A N 1
ATOM 820 C CA . PHE A 1 114 ? 9.290 -4.195 -19.372 1.00 93.25 114 PHE A CA 1
ATOM 821 C C . PHE A 1 114 ? 10.201 -3.833 -20.538 1.00 93.25 114 PHE A C 1
ATOM 823 O O . PHE A 1 114 ? 11.011 -2.906 -20.454 1.00 93.25 114 PHE A O 1
ATOM 830 N N . ILE A 1 115 ? 10.063 -4.587 -21.618 1.00 89.56 115 ILE A N 1
ATOM 831 C CA . ILE A 1 115 ? 10.689 -4.322 -22.913 1.00 89.56 115 ILE A CA 1
ATOM 832 C C . ILE A 1 115 ? 9.654 -3.680 -23.846 1.00 89.56 115 ILE A C 1
ATOM 834 O O . ILE A 1 115 ? 8.459 -3.727 -23.546 1.00 89.56 115 ILE A O 1
ATOM 838 N N . ARG A 1 116 ? 10.130 -3.043 -24.923 1.00 80.94 116 ARG A N 1
ATOM 839 C CA . ARG A 1 116 ? 9.277 -2.514 -25.998 1.00 80.94 116 ARG A CA 1
ATOM 840 C C . ARG A 1 116 ? 8.430 -3.630 -26.605 1.00 80.94 116 ARG A C 1
ATOM 842 O O . ARG A 1 116 ? 9.006 -4.716 -26.836 1.00 80.94 116 ARG A O 1
#

Foldseek 3Di:
DDDDDDDPVNVVVVVVVVVVCCVVPVVVVVVVLLVVLVVVLVVVVVVQVVLQQVLQVVLQFKKKWFWDWFLQIKIWIKAADSVGRVHIDTDDDIGSSSPVSVHTDDDPDGMDMDHD